Protein AF-A0A7J4II82-F1 (afdb_monomer_lite)

Structure (mmCIF, N/CA/C/O backbone):
data_AF-A0A7J4II82-F1
#
_entry.id   AF-A0A7J4II82-F1
#
loop_
_atom_site.group_PDB
_atom_site.id
_atom_site.type_symbol
_atom_site.label_atom_id
_atom_site.label_alt_id
_atom_site.label_comp_id
_atom_site.label_asym_id
_atom_site.label_entity_id
_atom_site.label_seq_id
_atom_site.pdbx_PDB_ins_code
_atom_site.Cartn_x
_atom_site.Cartn_y
_atom_site.Cartn_z
_atom_site.occupancy
_atom_site.B_iso_or_equiv
_atom_site.auth_seq_id
_atom_site.auth_comp_id
_atom_site.auth_asym_id
_atom_site.auth_atom_id
_atom_site.pdbx_PDB_model_num
ATOM 1 N N . MET A 1 1 ? 17.892 -39.318 -20.511 1.00 35.97 1 MET A N 1
ATOM 2 C CA . MET A 1 1 ? 17.913 -38.348 -21.627 1.00 35.97 1 MET A CA 1
ATOM 3 C C . MET A 1 1 ? 16.460 -37.969 -21.883 1.00 35.97 1 MET A C 1
ATOM 5 O O . MET A 1 1 ? 15.738 -38.797 -22.413 1.00 35.97 1 MET A O 1
ATOM 9 N N . ASN A 1 2 ? 15.934 -37.005 -21.116 1.00 34.78 2 ASN A N 1
ATOM 10 C CA . ASN A 1 2 ? 15.831 -35.557 -21.435 1.00 34.78 2 ASN A CA 1
ATOM 11 C C . ASN A 1 2 ? 14.871 -35.353 -22.623 1.00 34.78 2 ASN A C 1
ATOM 13 O O . ASN A 1 2 ? 15.106 -35.951 -23.662 1.00 34.78 2 ASN A O 1
ATOM 17 N N . ASN A 1 3 ? 13.771 -34.603 -22.566 1.00 37.16 3 ASN A N 1
ATOM 18 C CA . ASN A 1 3 ? 13.424 -33.373 -21.840 1.00 37.16 3 ASN A CA 1
ATOM 19 C C . ASN A 1 3 ? 11.944 -33.457 -21.406 1.00 37.16 3 ASN A C 1
ATOM 21 O O . ASN A 1 3 ? 11.108 -33.856 -22.209 1.00 37.16 3 ASN A O 1
ATOM 25 N N . THR A 1 4 ? 11.602 -33.316 -20.122 1.00 38.75 4 THR A N 1
ATOM 26 C CA . THR A 1 4 ? 11.273 -32.052 -19.415 1.00 38.75 4 THR A CA 1
ATOM 27 C C . THR A 1 4 ? 10.210 -31.182 -20.087 1.00 38.75 4 THR A C 1
ATOM 29 O O . THR A 1 4 ? 10.486 -30.483 -21.056 1.00 38.75 4 THR A O 1
ATOM 32 N N . SER A 1 5 ? 9.035 -31.219 -19.454 1.00 38.66 5 SER A N 1
ATOM 33 C CA . SER A 1 5 ? 8.306 -30.046 -18.968 1.00 38.66 5 SER A CA 1
ATOM 34 C C . SER A 1 5 ? 7.901 -29.006 -20.011 1.00 38.66 5 SER A C 1
ATOM 36 O O . SER A 1 5 ? 8.568 -27.993 -20.197 1.00 38.66 5 SER A O 1
ATOM 38 N N . ASN A 1 6 ? 6.722 -29.212 -20.604 1.00 35.16 6 ASN A N 1
ATOM 39 C CA . ASN A 1 6 ? 5.842 -28.082 -20.887 1.00 35.16 6 ASN A CA 1
ATOM 40 C C . ASN A 1 6 ? 5.396 -27.534 -19.528 1.00 35.16 6 ASN A C 1
ATOM 42 O O . ASN A 1 6 ? 4.391 -27.982 -18.980 1.00 35.16 6 ASN A O 1
ATOM 46 N N . ASP A 1 7 ? 6.200 -26.635 -18.962 1.00 35.47 7 ASP A N 1
ATOM 47 C CA . ASP A 1 7 ? 5.751 -25.777 -17.878 1.00 35.47 7 ASP A CA 1
ATOM 48 C C . ASP A 1 7 ? 4.549 -24.995 -18.405 1.00 35.47 7 ASP A C 1
ATOM 50 O O . ASP A 1 7 ? 4.660 -24.157 -19.305 1.00 35.47 7 ASP A O 1
ATOM 54 N N . GLU A 1 8 ? 3.383 -25.331 -17.863 1.00 37.50 8 GLU A N 1
ATOM 55 C CA . GLU A 1 8 ? 2.211 -24.478 -17.872 1.00 37.50 8 GLU A CA 1
ATOM 56 C C . GLU A 1 8 ? 2.648 -23.109 -17.351 1.00 37.50 8 GLU A C 1
ATOM 58 O O . GLU A 1 8 ? 2.783 -22.878 -16.149 1.00 37.50 8 GLU A O 1
ATOM 63 N N . GLN A 1 9 ? 2.876 -22.173 -18.271 1.00 40.66 9 GLN A N 1
ATOM 64 C CA . GLN A 1 9 ? 2.730 -20.765 -17.960 1.00 40.66 9 GLN A CA 1
ATOM 65 C C . GLN A 1 9 ? 1.264 -20.583 -17.575 1.00 40.66 9 GLN A C 1
ATOM 67 O O . GLN A 1 9 ? 0.408 -20.353 -18.428 1.00 40.66 9 GLN A O 1
ATOM 72 N N . ALA A 1 10 ? 0.969 -20.759 -16.287 1.00 39.62 10 ALA A N 1
ATOM 73 C CA . ALA A 1 10 ? -0.272 -20.323 -15.684 1.00 39.62 10 ALA A CA 1
ATOM 74 C C . ALA A 1 10 ? -0.348 -18.810 -15.909 1.00 39.62 10 ALA A C 1
ATOM 76 O O . ALA A 1 10 ? 0.229 -18.016 -15.165 1.00 39.62 10 ALA A O 1
ATOM 77 N N . GLY A 1 11 ? -0.982 -18.422 -17.016 1.00 41.94 11 GLY A N 1
ATOM 78 C CA . GLY A 1 11 ? -1.303 -17.042 -17.315 1.00 41.94 11 GLY A CA 1
ATOM 79 C C . GLY A 1 11 ? -2.157 -16.535 -16.169 1.00 41.94 11 GLY A C 1
ATOM 80 O O . GLY A 1 11 ? -3.286 -16.979 -15.988 1.00 41.94 11 GLY A O 1
ATOM 81 N N . VAL A 1 12 ? -1.593 -15.655 -15.348 1.00 53.19 12 VAL A N 1
ATOM 82 C CA . VAL A 1 12 ? -2.375 -14.947 -14.342 1.00 53.19 12 VAL A CA 1
ATOM 83 C C . VAL A 1 12 ? -3.377 -14.103 -15.113 1.00 53.19 12 VAL A C 1
ATOM 85 O O . VAL A 1 12 ? -2.982 -13.195 -15.848 1.00 53.19 12 VAL A O 1
ATOM 88 N N . GLU A 1 13 ? -4.658 -14.438 -14.973 1.00 59.16 13 GLU A N 1
ATOM 89 C CA . GLU A 1 13 ? -5.750 -13.659 -15.547 1.00 59.16 13 GLU A CA 1
ATOM 90 C C . GLU A 1 13 ? -5.559 -12.175 -15.182 1.00 59.16 13 GLU A C 1
ATOM 92 O O . GLU A 1 13 ? -5.250 -11.857 -14.023 1.00 59.16 13 GLU A O 1
ATOM 97 N N . PRO A 1 14 ? -5.677 -11.252 -16.152 1.00 67.62 14 PRO A N 1
ATOM 98 C CA . PRO A 1 14 ? -5.505 -9.835 -15.880 1.00 67.62 14 PRO A CA 1
ATOM 99 C C . PRO A 1 14 ? -6.479 -9.384 -14.783 1.00 67.62 14 PRO A C 1
ATOM 101 O O . PRO A 1 14 ? -7.662 -9.711 -14.832 1.00 67.62 14 PRO A O 1
ATOM 104 N N . GLU A 1 15 ? -5.989 -8.620 -13.797 1.00 78.88 15 GLU A N 1
ATOM 105 C CA . GLU A 1 15 ? -6.847 -8.066 -12.735 1.00 78.88 15 GLU A CA 1
ATOM 106 C C . GLU A 1 15 ? -8.017 -7.293 -13.357 1.00 78.88 15 GLU A C 1
ATOM 108 O O . GLU A 1 15 ? -7.811 -6.384 -14.168 1.00 78.88 15 GLU A O 1
ATOM 113 N N . ASP A 1 16 ? -9.239 -7.596 -12.919 1.00 89.06 16 ASP A N 1
ATOM 114 C CA . ASP A 1 16 ? -10.394 -6.760 -13.224 1.00 89.06 16 ASP A CA 1
ATOM 115 C C . ASP A 1 16 ? -10.308 -5.462 -12.407 1.00 89.06 16 ASP A C 1
ATOM 117 O O . ASP A 1 16 ? -10.689 -5.380 -11.234 1.00 89.06 16 ASP A O 1
ATOM 121 N N . PHE A 1 17 ? -9.781 -4.420 -13.049 1.00 92.38 17 PHE A N 1
ATOM 122 C CA . PHE A 1 17 ? -9.630 -3.100 -12.446 1.00 92.38 17 PHE A CA 1
ATOM 123 C C . PHE A 1 17 ? -10.955 -2.483 -11.999 1.00 92.38 17 PHE A C 1
ATOM 125 O O . PHE A 1 17 ? -10.965 -1.712 -11.038 1.00 92.38 17 PHE A O 1
ATOM 132 N N . GLN A 1 18 ? -12.060 -2.789 -12.685 1.00 92.38 18 GLN A N 1
ATOM 133 C CA . GLN A 1 18 ? -13.370 -2.255 -12.326 1.00 92.38 18 GLN A CA 1
ATOM 134 C C . GLN A 1 18 ? -13.878 -2.928 -11.061 1.00 92.38 18 GLN A C 1
ATOM 136 O O . GLN A 1 18 ? -14.296 -2.234 -10.133 1.00 92.38 18 GLN A O 1
ATOM 141 N N . GLU A 1 19 ? -13.766 -4.253 -10.970 1.00 94.31 19 GLU A N 1
ATOM 142 C CA . GLU A 1 19 ? -14.173 -4.974 -9.765 1.00 94.31 19 GLU A CA 1
ATOM 143 C C . GLU A 1 19 ? -13.278 -4.616 -8.568 1.00 94.31 19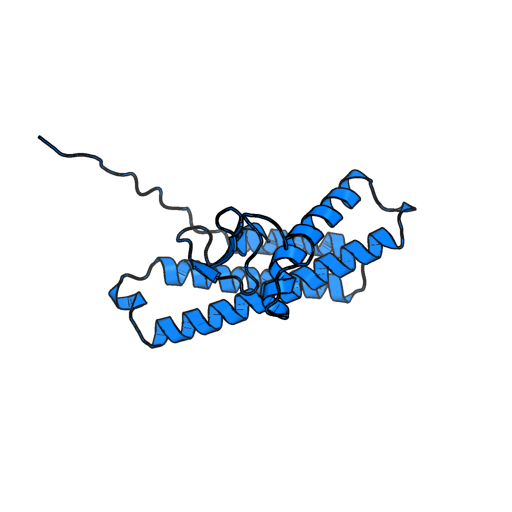 GLU A C 1
ATOM 145 O O . GLU A 1 19 ? -13.769 -4.390 -7.459 1.00 94.31 19 GLU A O 1
ATOM 150 N N . ARG A 1 20 ? -11.967 -4.444 -8.777 1.00 94.12 20 ARG A N 1
ATOM 151 C CA . ARG A 1 20 ? -11.069 -3.949 -7.724 1.00 94.12 20 ARG A CA 1
ATOM 152 C C . ARG A 1 20 ? -11.434 -2.539 -7.267 1.00 94.12 20 ARG A C 1
ATOM 154 O O . ARG A 1 20 ? -11.517 -2.293 -6.064 1.00 94.12 20 ARG A O 1
ATOM 161 N N . TYR A 1 21 ? -11.694 -1.616 -8.189 1.00 95.88 21 TYR A N 1
ATOM 162 C CA . TYR A 1 21 ? -12.087 -0.263 -7.806 1.00 95.88 21 TYR A CA 1
ATOM 163 C C . TYR A 1 21 ? -13.440 -0.245 -7.089 1.00 95.88 21 TYR A C 1
ATOM 165 O O . TYR A 1 21 ? -13.624 0.469 -6.105 1.00 95.88 21 TYR A O 1
ATOM 173 N N . LYS A 1 22 ? -14.378 -1.085 -7.523 1.00 96.12 22 LYS A N 1
ATOM 174 C CA . LYS A 1 22 ? -15.684 -1.253 -6.886 1.00 96.12 22 LYS A CA 1
ATOM 175 C C . LYS A 1 22 ? -15.571 -1.744 -5.441 1.00 96.12 22 LYS A C 1
ATOM 177 O O . LYS A 1 22 ? -16.293 -1.221 -4.594 1.00 96.12 22 LYS A O 1
ATOM 182 N N . ARG A 1 23 ? -14.618 -2.632 -5.120 1.00 95.38 23 ARG A N 1
ATOM 183 C CA . ARG A 1 23 ? -14.299 -2.993 -3.721 1.00 95.38 23 ARG A CA 1
ATOM 184 C C . ARG A 1 23 ? -13.903 -1.769 -2.889 1.00 95.38 23 ARG A C 1
ATOM 186 O O . ARG A 1 23 ? -14.427 -1.598 -1.791 1.00 95.38 23 ARG A O 1
ATOM 193 N N . TRP A 1 24 ? -13.074 -0.872 -3.429 1.00 96.50 24 TRP A N 1
ATOM 194 C CA . TRP A 1 24 ? -12.738 0.400 -2.772 1.00 96.50 24 TRP A CA 1
ATOM 195 C C . TRP A 1 24 ? -13.950 1.318 -2.589 1.00 96.50 24 TRP A C 1
ATOM 197 O O . TRP A 1 24 ? -14.094 1.947 -1.538 1.00 96.50 24 TRP A O 1
ATOM 207 N N . ILE A 1 25 ? -14.845 1.389 -3.579 1.00 95.81 25 ILE A N 1
ATOM 208 C CA . ILE A 1 25 ? -16.093 2.152 -3.457 1.00 95.81 25 ILE A CA 1
ATOM 209 C C . ILE A 1 25 ? -16.959 1.586 -2.328 1.00 95.81 25 ILE A C 1
ATOM 211 O O . ILE A 1 25 ? -17.400 2.351 -1.471 1.00 95.81 25 ILE A O 1
ATOM 215 N N . TRP A 1 26 ? -17.164 0.271 -2.276 1.00 94.81 26 TRP A N 1
ATOM 216 C CA . TRP A 1 26 ? -17.942 -0.373 -1.216 1.00 94.81 26 TRP A CA 1
ATOM 217 C C . TRP A 1 26 ? -17.318 -0.187 0.166 1.00 94.81 26 TRP A C 1
ATOM 219 O O . TRP A 1 26 ? -18.006 0.252 1.085 1.00 94.81 26 TRP A O 1
ATOM 229 N N . ALA A 1 27 ? -16.008 -0.402 0.304 1.00 92.00 27 ALA A N 1
ATOM 230 C CA . ALA A 1 27 ? -15.299 -0.135 1.553 1.00 92.00 27 ALA A CA 1
ATOM 231 C C . ALA A 1 27 ? -15.455 1.334 1.993 1.00 92.00 27 ALA A C 1
ATOM 233 O O . ALA A 1 27 ? -15.674 1.613 3.172 1.00 92.00 27 ALA A O 1
ATOM 234 N N . SER A 1 28 ? -15.432 2.282 1.047 1.00 93.75 28 SER A N 1
ATOM 235 C CA . SER A 1 28 ? -15.610 3.707 1.352 1.00 93.75 28 SER A CA 1
ATOM 236 C C . SER A 1 28 ? -16.991 4.050 1.914 1.00 93.75 28 SER A C 1
ATOM 238 O O . SER A 1 28 ? -17.103 4.992 2.694 1.00 93.75 28 SER A O 1
ATOM 240 N N . GLN A 1 29 ? -18.036 3.287 1.582 1.00 90.88 29 GLN A N 1
ATOM 241 C CA . GLN A 1 29 ? -19.379 3.502 2.132 1.00 90.88 29 GLN A CA 1
ATOM 242 C C . GLN A 1 29 ? -19.435 3.158 3.624 1.00 90.88 29 GLN A C 1
ATOM 244 O O . GLN A 1 29 ? -20.056 3.887 4.394 1.00 90.88 29 GLN A O 1
ATOM 249 N N . GLY A 1 30 ? -18.703 2.122 4.053 1.00 87.50 30 GLY A N 1
ATOM 250 C CA . GLY A 1 30 ? -18.531 1.792 5.473 1.00 87.50 30 GLY A CA 1
ATOM 251 C C . GLY A 1 30 ? -17.854 2.910 6.275 1.00 87.50 30 GLY A C 1
ATOM 252 O O . GLY A 1 30 ? -17.994 2.981 7.494 1.00 87.50 30 GLY A O 1
ATOM 253 N N . LEU A 1 31 ? -17.177 3.839 5.591 1.00 88.38 31 LEU A N 1
ATOM 254 C CA . LEU A 1 31 ? -16.520 4.985 6.208 1.00 88.38 31 LEU A CA 1
ATOM 255 C C . LEU A 1 31 ? -17.431 6.214 6.380 1.00 88.38 31 LEU A C 1
ATOM 257 O O . LEU A 1 31 ? -16.974 7.245 6.874 1.00 88.38 31 LEU A O 1
ATOM 261 N N . ALA A 1 32 ? -18.715 6.131 6.021 1.00 84.88 32 ALA A N 1
ATOM 262 C CA . ALA A 1 32 ? -19.646 7.261 6.105 1.00 84.88 32 ALA A CA 1
ATOM 263 C C . ALA A 1 32 ? -19.859 7.793 7.538 1.00 84.88 32 ALA A C 1
ATOM 265 O O . ALA A 1 32 ? -20.232 8.950 7.716 1.00 84.88 32 ALA A O 1
ATOM 266 N N . HIS A 1 33 ? -19.597 6.972 8.561 1.00 81.75 33 HIS A N 1
ATOM 267 C CA . HIS A 1 33 ? -19.705 7.349 9.978 1.00 81.75 33 HIS A CA 1
ATOM 268 C C . HIS A 1 33 ? -18.445 8.031 10.549 1.00 81.75 33 HIS A C 1
ATOM 270 O O . HIS A 1 33 ? -18.446 8.480 11.702 1.00 81.75 33 HIS A O 1
ATOM 276 N N . PHE A 1 34 ? -17.375 8.102 9.755 1.00 81.62 34 PHE A N 1
ATOM 277 C CA . PHE A 1 34 ? -16.111 8.769 10.073 1.00 81.62 34 PHE A CA 1
ATOM 278 C C . PHE A 1 34 ? -16.135 10.203 9.500 1.00 81.62 34 PHE A C 1
ATOM 280 O O . PHE A 1 34 ? -17.078 10.563 8.793 1.00 81.62 34 PHE A O 1
ATOM 287 N N . PRO A 1 35 ? -15.147 11.074 9.797 1.00 77.69 35 PRO A N 1
ATOM 288 C CA . PRO A 1 35 ? -15.125 12.429 9.243 1.00 77.69 35 PRO A CA 1
ATOM 289 C C . PRO A 1 35 ? -15.309 12.430 7.719 1.00 77.69 35 PRO A C 1
ATOM 291 O O . PRO A 1 35 ? -14.715 11.598 7.041 1.00 77.69 35 PRO A O 1
ATOM 294 N N . LEU A 1 36 ? -16.076 13.389 7.182 1.00 66.12 36 LEU A N 1
ATOM 295 C CA . LEU A 1 36 ? -16.541 13.425 5.780 1.00 66.12 36 LEU A CA 1
ATOM 296 C C . LEU A 1 36 ? -15.428 13.209 4.730 1.00 66.12 36 LEU A C 1
ATOM 298 O O . LEU A 1 36 ? -15.671 12.675 3.651 1.00 66.12 36 LEU A O 1
ATOM 302 N N . VAL A 1 37 ? -14.188 13.584 5.054 1.00 82.62 37 VAL A N 1
ATOM 303 C CA . VAL A 1 37 ? -13.018 13.399 4.183 1.00 82.62 37 VAL A CA 1
ATOM 304 C C . VAL A 1 37 ? -12.550 11.937 4.060 1.00 82.62 37 VAL A C 1
ATOM 306 O O . VAL A 1 37 ? -11.810 11.618 3.136 1.00 82.62 37 VAL A O 1
ATOM 309 N N . ALA A 1 38 ? -12.957 11.028 4.953 1.00 88.06 38 ALA A N 1
ATOM 310 C CA . ALA A 1 38 ? -12.530 9.625 4.950 1.00 88.06 38 ALA A CA 1
ATOM 311 C C . ALA A 1 38 ? -13.052 8.862 3.724 1.00 88.06 38 ALA A C 1
ATOM 313 O O . ALA A 1 38 ? -12.296 8.119 3.099 1.00 88.06 38 ALA A O 1
ATOM 314 N N . VAL A 1 39 ? -14.307 9.107 3.330 1.00 91.25 39 VAL A N 1
ATOM 315 C CA . VAL A 1 39 ? -14.923 8.489 2.144 1.00 91.25 39 VAL A CA 1
ATOM 316 C C . VAL A 1 39 ? -14.179 8.908 0.876 1.00 91.25 39 VAL A C 1
ATOM 318 O O . VAL A 1 39 ? -13.700 8.061 0.123 1.00 91.25 39 VAL A O 1
ATOM 321 N N . SER A 1 40 ? -14.016 10.216 0.655 1.00 91.12 40 SER A N 1
ATOM 322 C CA . SER A 1 40 ? -13.322 10.729 -0.534 1.00 91.12 40 SER A CA 1
ATOM 323 C C . SER A 1 40 ? -11.845 10.326 -0.558 1.00 91.12 40 SER A C 1
ATOM 325 O O . SER A 1 40 ? -11.305 10.024 -1.625 1.00 91.12 40 SER A O 1
ATOM 327 N N . ARG A 1 41 ? -11.201 10.247 0.615 1.00 93.50 41 ARG A N 1
ATOM 328 C CA . ARG A 1 41 ? -9.834 9.738 0.762 1.00 93.50 41 ARG A CA 1
ATOM 329 C C . ARG A 1 41 ? -9.733 8.271 0.353 1.00 93.50 41 ARG A C 1
ATOM 331 O O . ARG A 1 41 ? -8.866 7.960 -0.456 1.00 93.50 41 ARG A O 1
ATOM 338 N N . ALA A 1 42 ? -10.616 7.402 0.843 1.00 95.81 42 ALA A N 1
ATOM 339 C CA . ALA A 1 42 ? -10.636 5.982 0.486 1.00 95.81 42 ALA A CA 1
ATOM 340 C C . ALA A 1 42 ? -10.828 5.775 -1.022 1.00 95.81 42 ALA A C 1
ATOM 342 O O . ALA A 1 42 ? -10.087 5.023 -1.648 1.00 95.81 42 ALA A O 1
ATOM 343 N N . GLN A 1 43 ? -11.749 6.517 -1.639 1.00 95.25 43 GLN A N 1
ATOM 344 C CA . GLN A 1 43 ? -11.954 6.458 -3.089 1.00 95.25 43 GLN A CA 1
ATOM 345 C C . GLN A 1 43 ? -10.736 6.957 -3.876 1.00 95.25 43 GLN A C 1
ATOM 347 O O . GLN A 1 43 ? -10.449 6.441 -4.955 1.00 95.25 43 GLN A O 1
ATOM 352 N N . SER A 1 44 ? -10.019 7.959 -3.357 1.00 95.88 44 SER A N 1
ATOM 353 C CA . SER A 1 44 ? -8.776 8.445 -3.964 1.00 95.88 44 SER A CA 1
ATOM 354 C C . SER A 1 44 ? -7.643 7.428 -3.857 1.00 95.88 44 SER A C 1
ATOM 356 O O . SER A 1 44 ? -6.946 7.214 -4.844 1.00 95.88 44 SER A O 1
ATOM 358 N N . ILE A 1 45 ? -7.489 6.786 -2.694 1.00 97.00 45 ILE A N 1
ATOM 359 C CA . ILE A 1 45 ? -6.539 5.684 -2.482 1.00 97.00 45 ILE A CA 1
ATOM 360 C C . ILE A 1 45 ? -6.855 4.542 -3.450 1.00 97.00 45 ILE A C 1
ATOM 362 O O . ILE A 1 45 ? -5.950 4.038 -4.105 1.00 97.00 45 ILE A O 1
ATOM 366 N N . GLY A 1 46 ? -8.137 4.198 -3.606 1.00 97.31 46 GLY A N 1
ATOM 367 C CA . GLY A 1 46 ? -8.577 3.174 -4.547 1.00 97.31 46 GLY A CA 1
ATOM 368 C C . GLY A 1 46 ? -8.240 3.499 -6.000 1.00 97.31 46 GLY A C 1
ATOM 369 O O . GLY A 1 46 ? -7.780 2.625 -6.720 1.00 97.31 46 GLY A O 1
ATOM 370 N N . ARG A 1 47 ? -8.392 4.754 -6.447 1.00 97.31 47 ARG A N 1
ATOM 371 C CA . ARG A 1 47 ? -7.964 5.144 -7.807 1.00 97.31 47 ARG A CA 1
ATOM 372 C C . ARG A 1 47 ? -6.458 4.988 -7.988 1.00 97.31 47 ARG A C 1
ATOM 374 O O . ARG A 1 47 ? -6.024 4.419 -8.981 1.00 97.31 47 ARG A O 1
ATOM 381 N N . GLN A 1 48 ? -5.679 5.465 -7.020 1.00 97.62 48 GLN A N 1
ATOM 382 C CA . GLN A 1 48 ? -4.223 5.346 -7.057 1.00 97.62 48 GLN A CA 1
ATOM 383 C C . GLN A 1 48 ? -3.775 3.875 -7.036 1.00 97.62 48 GLN A C 1
ATOM 385 O O . GLN A 1 48 ? -2.842 3.519 -7.747 1.00 97.62 48 GLN A O 1
ATOM 390 N N . ASP A 1 49 ? -4.465 3.019 -6.278 1.00 97.31 49 ASP A N 1
ATOM 391 C CA . ASP A 1 49 ? -4.217 1.576 -6.236 1.00 97.31 49 ASP A CA 1
ATOM 392 C C . ASP A 1 49 ? -4.341 0.943 -7.631 1.00 97.31 49 ASP A C 1
ATOM 394 O O . ASP A 1 49 ? -3.451 0.203 -8.053 1.00 97.31 49 ASP A O 1
ATOM 398 N N . ILE A 1 50 ? -5.396 1.297 -8.377 1.00 96.50 50 ILE A N 1
ATOM 399 C CA . ILE A 1 50 ? -5.595 0.824 -9.753 1.00 96.50 50 ILE A CA 1
ATOM 400 C C . ILE A 1 50 ? -4.478 1.295 -10.684 1.00 96.50 50 ILE A C 1
ATOM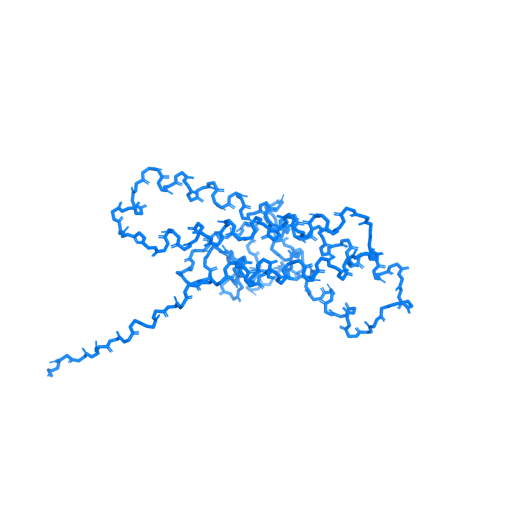 402 O O . ILE A 1 50 ? -3.943 0.474 -11.428 1.00 96.50 50 ILE A O 1
ATOM 406 N N . GLU A 1 51 ? -4.115 2.580 -10.658 1.00 96.00 51 GLU A N 1
ATOM 407 C CA . GLU A 1 51 ? -3.063 3.095 -11.548 1.00 96.00 51 GLU A CA 1
ATOM 408 C C . GLU A 1 51 ? -1.717 2.416 -11.287 1.00 96.00 51 GLU A C 1
ATOM 410 O O . GLU A 1 51 ? -1.028 2.011 -12.221 1.00 96.00 51 GLU A O 1
ATOM 415 N N . LEU A 1 52 ? -1.377 2.196 -10.019 1.00 95.94 52 LEU A N 1
ATOM 416 C CA . LEU A 1 52 ? -0.149 1.500 -9.661 1.00 95.94 52 LEU A CA 1
ATOM 417 C C . LEU A 1 52 ? -0.168 0.025 -10.106 1.00 95.94 52 LEU A C 1
ATOM 419 O O . LEU A 1 52 ? 0.857 -0.474 -10.555 1.00 95.94 52 LEU A O 1
ATOM 423 N N . ILE A 1 53 ? -1.312 -0.677 -10.031 1.00 94.25 53 ILE A N 1
ATOM 424 C CA . ILE A 1 53 ? -1.413 -2.071 -10.523 1.00 94.25 53 ILE A CA 1
ATOM 425 C C . ILE A 1 53 ? -1.332 -2.123 -12.049 1.00 94.25 53 ILE A C 1
ATOM 427 O O . ILE A 1 53 ? -0.734 -3.048 -12.598 1.00 94.25 53 ILE A O 1
ATOM 431 N N . ARG A 1 54 ? -1.914 -1.149 -12.756 1.00 93.38 54 ARG A N 1
ATOM 432 C CA . ARG A 1 54 ? -1.750 -1.048 -14.214 1.00 93.38 54 ARG A CA 1
ATOM 433 C C . ARG A 1 54 ? -0.285 -0.913 -14.587 1.00 93.38 54 ARG A C 1
ATOM 435 O O . ARG A 1 54 ? 0.154 -1.569 -15.527 1.00 93.38 54 ARG A O 1
ATOM 442 N N . GLU A 1 55 ? 0.454 -0.108 -13.836 1.00 94.25 55 GLU A N 1
ATOM 443 C CA . GLU A 1 55 ? 1.878 0.083 -14.067 1.00 94.25 55 GLU A CA 1
ATOM 444 C C . GLU A 1 55 ? 2.690 -1.179 -13.743 1.00 94.25 55 GLU A C 1
ATOM 446 O O . GLU A 1 55 ? 3.507 -1.599 -14.564 1.00 94.25 55 GLU A O 1
ATOM 451 N N . ASP A 1 56 ? 2.377 -1.866 -12.636 1.00 93.31 56 ASP A N 1
ATOM 452 C CA . ASP A 1 56 ? 2.949 -3.180 -12.309 1.00 93.31 56 ASP A CA 1
ATOM 453 C C . ASP A 1 56 ? 2.731 -4.182 -13.460 1.00 93.31 56 ASP A C 1
ATOM 455 O O . ASP A 1 56 ? 3.669 -4.841 -13.919 1.00 93.31 56 ASP A O 1
ATOM 459 N N . GLN A 1 57 ? 1.503 -4.259 -13.988 1.00 91.81 57 GLN A N 1
ATOM 460 C CA . GLN A 1 57 ? 1.169 -5.139 -15.109 1.00 91.81 57 GLN A CA 1
ATOM 461 C C . GLN A 1 57 ? 1.867 -4.727 -16.406 1.00 91.81 57 GLN A C 1
ATOM 463 O O . GLN A 1 57 ? 2.370 -5.596 -17.118 1.00 91.81 57 GLN A O 1
ATOM 468 N N . ARG A 1 58 ? 1.924 -3.429 -16.728 1.00 93.06 58 ARG A N 1
ATOM 469 C CA . ARG A 1 58 ? 2.635 -2.921 -17.911 1.00 93.06 58 ARG A CA 1
ATOM 470 C C . ARG A 1 58 ? 4.096 -3.348 -17.857 1.00 93.06 58 ARG A C 1
ATOM 472 O O . ARG A 1 58 ? 4.596 -3.928 -18.818 1.00 93.06 58 ARG A O 1
ATOM 479 N N . ARG A 1 59 ? 4.752 -3.105 -16.723 1.00 92.44 59 ARG A N 1
ATOM 480 C CA . ARG A 1 59 ? 6.157 -3.443 -16.516 1.00 92.44 59 ARG A CA 1
ATOM 481 C C . ARG A 1 59 ? 6.400 -4.951 -16.574 1.00 92.44 59 ARG A C 1
ATOM 483 O O . ARG A 1 59 ? 7.384 -5.376 -17.168 1.00 92.44 59 ARG A O 1
ATOM 490 N N . SER A 1 60 ? 5.505 -5.766 -16.007 1.00 90.75 60 SER A N 1
ATOM 491 C CA . SER A 1 60 ? 5.632 -7.236 -16.016 1.00 90.75 60 SER A CA 1
ATOM 492 C C . SER A 1 60 ? 5.662 -7.854 -17.421 1.00 90.75 60 SER A C 1
ATOM 494 O O . SER A 1 60 ? 6.147 -8.968 -17.588 1.00 90.75 60 SER A O 1
ATOM 496 N N . ARG A 1 61 ? 5.161 -7.127 -18.429 1.00 91.12 61 ARG A N 1
ATOM 497 C CA . ARG A 1 61 ? 5.105 -7.558 -19.834 1.00 91.12 61 ARG A CA 1
ATOM 498 C C . ARG A 1 61 ? 6.333 -7.148 -20.648 1.00 91.12 61 ARG A C 1
ATOM 500 O O . ARG A 1 61 ? 6.402 -7.485 -21.826 1.00 91.12 61 ARG A O 1
ATOM 507 N N . LEU A 1 62 ? 7.262 -6.393 -20.062 1.00 92.38 62 LEU A N 1
ATOM 508 C CA . LEU A 1 62 ? 8.493 -5.999 -20.738 1.00 92.38 62 LEU A CA 1
ATOM 509 C C . LEU A 1 62 ? 9.491 -7.155 -20.766 1.00 92.38 62 LEU A C 1
ATOM 511 O O . LEU A 1 62 ? 9.637 -7.902 -19.799 1.00 92.38 62 LEU A O 1
ATOM 515 N N . ASP A 1 63 ? 10.221 -7.255 -21.870 1.00 94.00 63 ASP A N 1
ATOM 516 C CA . ASP A 1 63 ? 11.397 -8.107 -21.967 1.00 94.00 63 ASP A CA 1
ATOM 517 C C . ASP A 1 63 ? 12.625 -7.437 -21.322 1.00 94.00 63 ASP A C 1
ATOM 519 O O . ASP A 1 63 ? 12.587 -6.291 -20.865 1.00 94.00 63 ASP A O 1
ATOM 523 N N . LEU A 1 64 ? 13.752 -8.153 -21.283 1.00 92.00 64 LEU A N 1
ATOM 524 C CA . LEU A 1 64 ? 14.992 -7.641 -20.688 1.00 92.00 64 LEU A CA 1
ATOM 525 C C . LEU A 1 64 ? 15.487 -6.350 -21.360 1.00 92.00 64 LEU A C 1
ATOM 527 O O . LEU A 1 64 ? 16.052 -5.493 -20.682 1.00 92.00 64 LEU A O 1
ATOM 531 N N . ALA A 1 65 ? 15.266 -6.199 -22.669 1.00 94.31 65 ALA A N 1
ATOM 532 C CA . ALA A 1 65 ? 15.647 -4.997 -23.399 1.00 94.31 65 ALA A CA 1
ATOM 533 C C . ALA A 1 65 ? 14.797 -3.793 -22.968 1.00 94.31 65 ALA A C 1
ATOM 535 O O . ALA A 1 65 ? 15.350 -2.733 -22.676 1.00 94.31 65 ALA A O 1
ATOM 536 N N . GLY A 1 66 ? 13.477 -3.967 -22.850 1.00 92.31 66 GLY A N 1
ATOM 537 C CA . GLY A 1 66 ? 12.560 -2.942 -22.355 1.00 92.31 66 GLY A CA 1
ATOM 538 C C . GLY A 1 66 ? 12.851 -2.534 -20.909 1.00 92.31 66 GLY A C 1
ATOM 539 O O . GLY A 1 66 ? 12.862 -1.342 -20.594 1.00 92.31 66 GLY A O 1
ATOM 540 N N . LEU A 1 67 ? 13.173 -3.508 -20.051 1.00 92.00 67 LEU A N 1
ATOM 541 C CA . LEU A 1 67 ? 13.552 -3.274 -18.653 1.00 92.00 67 LEU A CA 1
ATOM 542 C C . LEU A 1 67 ? 14.877 -2.513 -18.496 1.00 92.00 67 LEU A C 1
ATOM 544 O O . LEU A 1 67 ? 15.067 -1.826 -17.496 1.00 92.00 67 LEU A O 1
ATOM 548 N N . GLY A 1 68 ? 15.790 -2.637 -19.463 1.00 92.88 68 GLY A N 1
ATOM 549 C CA . GLY A 1 68 ? 17.114 -2.011 -19.430 1.00 92.88 68 GLY A CA 1
ATOM 550 C C . GLY A 1 68 ? 17.150 -0.548 -19.883 1.00 92.88 68 GLY A C 1
ATOM 551 O O . GLY A 1 68 ? 18.228 0.045 -19.930 1.00 92.88 68 GLY A O 1
ATOM 552 N N . THR A 1 69 ? 16.010 0.043 -20.252 1.00 96.81 69 THR A N 1
ATOM 553 C CA . THR A 1 69 ? 15.971 1.418 -20.766 1.00 96.81 69 THR A CA 1
ATOM 554 C C . THR A 1 69 ? 16.064 2.465 -19.650 1.00 96.81 69 THR A C 1
ATOM 556 O O . THR A 1 69 ? 15.592 2.265 -18.531 1.00 96.81 69 THR A O 1
ATOM 559 N N . ILE A 1 70 ? 16.642 3.631 -19.966 1.00 97.12 70 ILE A N 1
ATOM 560 C CA . ILE A 1 70 ? 16.693 4.779 -19.038 1.00 97.12 70 ILE A CA 1
ATOM 561 C C . ILE A 1 70 ? 15.276 5.240 -18.673 1.00 97.12 70 ILE A C 1
ATOM 563 O O . ILE A 1 70 ? 15.009 5.567 -17.519 1.00 97.12 70 ILE A O 1
ATOM 567 N N . GLU A 1 71 ? 14.364 5.236 -19.647 1.00 96.56 71 GLU A N 1
ATOM 568 C CA . GLU A 1 71 ? 12.962 5.595 -19.437 1.00 96.56 71 GLU A CA 1
ATOM 569 C C . GLU A 1 71 ? 12.282 4.656 -18.432 1.00 96.56 71 GLU A C 1
ATOM 571 O O . GLU A 1 71 ? 11.610 5.124 -17.516 1.00 96.56 71 GLU A O 1
ATOM 576 N N . GLU A 1 72 ? 12.488 3.343 -18.555 1.00 96.00 72 GLU A N 1
ATOM 577 C CA . GLU A 1 72 ? 11.904 2.371 -17.628 1.00 96.00 72 GLU A CA 1
ATOM 578 C C . GLU A 1 72 ? 12.504 2.482 -16.220 1.00 96.00 72 GLU A C 1
ATOM 580 O O . GLU A 1 72 ? 11.790 2.342 -15.228 1.00 96.00 72 GLU A O 1
ATOM 585 N N . SER A 1 73 ? 13.792 2.814 -16.113 1.00 95.19 73 SER A N 1
ATOM 586 C CA . SER A 1 73 ? 14.438 3.100 -14.826 1.00 95.19 73 SER A CA 1
ATOM 587 C C . SER A 1 73 ? 13.825 4.324 -14.124 1.00 95.19 73 SER A C 1
ATOM 589 O O . SER A 1 73 ? 13.550 4.290 -12.919 1.00 95.19 73 SER A O 1
ATOM 591 N N . ALA A 1 74 ? 13.542 5.392 -14.880 1.00 97.12 74 ALA A N 1
ATOM 592 C CA . ALA A 1 74 ? 12.858 6.574 -14.357 1.00 97.12 74 ALA A CA 1
ATOM 593 C C . ALA A 1 74 ? 11.424 6.242 -13.909 1.00 97.12 74 ALA A C 1
ATOM 595 O O . ALA A 1 74 ? 11.056 6.549 -12.776 1.00 97.12 74 ALA A O 1
ATOM 596 N N . LYS A 1 75 ? 10.656 5.519 -14.739 1.00 96.62 75 LYS A N 1
ATOM 597 C CA . LYS A 1 75 ? 9.296 5.070 -14.391 1.00 96.62 75 LYS A CA 1
ATOM 598 C C . LYS A 1 75 ? 9.269 4.217 -13.131 1.00 96.62 75 LYS A C 1
ATOM 600 O O . LYS A 1 75 ? 8.414 4.431 -12.280 1.00 96.62 75 LYS A O 1
ATOM 605 N N . LEU A 1 76 ? 10.216 3.291 -12.974 1.00 95.62 76 LEU A N 1
ATOM 606 C CA . LEU A 1 76 ? 10.314 2.472 -11.768 1.00 95.62 76 LEU A CA 1
ATOM 607 C C . LEU A 1 76 ? 10.578 3.329 -10.523 1.00 95.62 76 LEU A C 1
ATOM 609 O O . LEU A 1 76 ? 9.969 3.098 -9.481 1.00 95.62 76 LEU A O 1
ATOM 613 N N . THR A 1 77 ? 11.450 4.331 -10.629 1.00 96.25 77 THR A N 1
ATOM 614 C CA . THR A 1 77 ? 11.727 5.261 -9.524 1.00 96.25 77 THR A CA 1
ATOM 615 C C . THR A 1 77 ? 10.462 6.024 -9.117 1.00 96.25 77 THR A C 1
ATOM 617 O O . THR A 1 77 ? 10.109 6.054 -7.935 1.00 96.25 77 THR A O 1
ATOM 620 N N . ASP A 1 78 ? 9.727 6.562 -10.092 1.00 96.75 78 ASP A N 1
ATOM 621 C CA . ASP A 1 78 ? 8.460 7.266 -9.861 1.00 96.75 78 ASP A CA 1
ATOM 622 C C . ASP A 1 78 ? 7.379 6.335 -9.289 1.00 96.75 78 ASP A C 1
ATOM 624 O O . ASP A 1 78 ? 6.594 6.727 -8.417 1.00 96.75 78 ASP A O 1
ATOM 628 N N . GLN A 1 79 ? 7.348 5.081 -9.744 1.00 95.69 79 GLN A N 1
ATOM 629 C CA . GLN A 1 79 ? 6.419 4.060 -9.273 1.00 95.69 79 GLN A CA 1
ATOM 630 C C . GLN A 1 79 ? 6.694 3.669 -7.816 1.00 95.69 79 GLN A C 1
ATOM 632 O O . GLN A 1 79 ? 5.745 3.508 -7.041 1.00 95.69 79 GLN A O 1
ATOM 637 N N . ILE A 1 80 ? 7.968 3.554 -7.424 1.00 96.62 80 ILE A N 1
ATOM 638 C CA . ILE A 1 80 ? 8.368 3.305 -6.034 1.00 96.62 80 ILE A CA 1
ATOM 639 C C . ILE A 1 80 ? 7.884 4.452 -5.149 1.00 96.62 80 ILE A C 1
ATOM 641 O O . ILE A 1 80 ? 7.113 4.209 -4.221 1.00 96.62 80 ILE A O 1
ATOM 645 N N . ALA A 1 81 ? 8.223 5.697 -5.492 1.00 96.44 81 ALA A N 1
ATOM 646 C CA . ALA A 1 81 ? 7.799 6.869 -4.724 1.00 96.44 81 ALA A CA 1
ATOM 647 C C . ALA A 1 81 ? 6.264 6.974 -4.619 1.00 96.44 81 ALA A C 1
ATOM 649 O O . ALA A 1 81 ? 5.706 7.228 -3.548 1.00 96.44 81 ALA A O 1
ATOM 650 N N . SER A 1 82 ? 5.555 6.714 -5.720 1.00 97.38 82 SER A N 1
ATOM 651 C CA . SER A 1 82 ? 4.089 6.727 -5.749 1.00 97.38 82 SER A CA 1
ATOM 652 C C . SER A 1 82 ? 3.475 5.625 -4.881 1.00 97.38 82 SER A C 1
ATOM 654 O O . SER A 1 82 ? 2.437 5.844 -4.251 1.00 97.38 82 SER A O 1
ATOM 656 N N . SER A 1 83 ? 4.109 4.454 -4.813 1.00 97.12 83 SER A N 1
ATOM 657 C CA . SER A 1 83 ? 3.664 3.331 -3.981 1.00 97.12 83 SER A CA 1
ATOM 658 C C . SER A 1 83 ? 3.947 3.557 -2.501 1.00 97.12 83 SER A C 1
ATOM 660 O O . SER A 1 83 ? 3.110 3.232 -1.661 1.00 97.12 83 SER A O 1
ATOM 662 N N . GLU A 1 84 ? 5.077 4.174 -2.163 1.00 96.50 84 GLU A N 1
ATOM 663 C CA . GLU A 1 84 ? 5.362 4.604 -0.794 1.00 96.50 84 GLU A CA 1
ATOM 664 C C . GLU A 1 84 ? 4.312 5.611 -0.326 1.00 96.50 84 GLU A C 1
ATOM 666 O O . GLU A 1 84 ? 3.690 5.426 0.721 1.00 96.50 84 GLU A O 1
ATOM 671 N N . GLN A 1 85 ? 4.020 6.623 -1.147 1.00 96.81 85 GLN A N 1
ATOM 672 C CA . GLN A 1 85 ? 2.995 7.616 -0.838 1.00 96.81 85 GLN A CA 1
ATOM 673 C C . GLN A 1 85 ? 1.600 6.994 -0.687 1.00 96.81 85 GLN A C 1
ATOM 675 O O . GLN A 1 85 ? 0.805 7.441 0.150 1.00 96.81 85 GLN A O 1
ATOM 680 N N . TRP A 1 86 ? 1.304 5.949 -1.464 1.00 97.75 86 TRP A N 1
ATOM 681 C CA . TRP A 1 86 ? 0.088 5.160 -1.301 1.00 97.75 86 TRP A CA 1
ATOM 682 C C . TRP A 1 86 ? 0.034 4.512 0.091 1.00 97.75 86 TRP A C 1
ATOM 684 O O . TRP A 1 86 ? -0.954 4.705 0.799 1.00 97.75 86 TRP A O 1
ATOM 694 N N . VAL A 1 87 ? 1.109 3.843 0.537 1.00 97.44 87 VAL A N 1
ATOM 695 C CA . VAL A 1 87 ? 1.185 3.217 1.875 1.00 97.44 87 VAL A CA 1
ATOM 696 C C . VAL A 1 87 ? 1.025 4.256 2.980 1.00 97.44 87 VAL A C 1
ATOM 698 O O . VAL A 1 87 ? 0.261 4.036 3.923 1.00 97.44 87 VAL A O 1
ATOM 701 N N . LEU A 1 88 ? 1.700 5.405 2.863 1.00 96.31 88 LEU A N 1
ATOM 702 C CA . LEU A 1 88 ? 1.576 6.497 3.830 1.00 96.31 88 LEU A CA 1
ATOM 703 C C . LEU A 1 88 ? 0.123 6.974 3.928 1.00 96.31 88 LEU A C 1
ATOM 705 O O . LEU A 1 88 ? -0.418 7.105 5.025 1.00 96.31 88 LEU A O 1
ATOM 709 N N . THR A 1 89 ? -0.530 7.186 2.786 1.00 95.88 89 THR A N 1
ATOM 710 C CA . THR A 1 89 ? -1.905 7.694 2.731 1.00 95.88 89 THR A CA 1
ATOM 711 C C . THR A 1 89 ? -2.922 6.666 3.235 1.00 95.88 89 THR A C 1
ATOM 713 O O . THR A 1 89 ? -3.836 7.027 3.983 1.00 95.88 89 THR A O 1
ATOM 716 N N . ALA A 1 90 ? -2.758 5.393 2.872 1.00 96.69 90 ALA A N 1
ATOM 717 C CA . ALA A 1 90 ? -3.607 4.293 3.320 1.00 96.69 90 ALA A CA 1
ATOM 718 C C . ALA A 1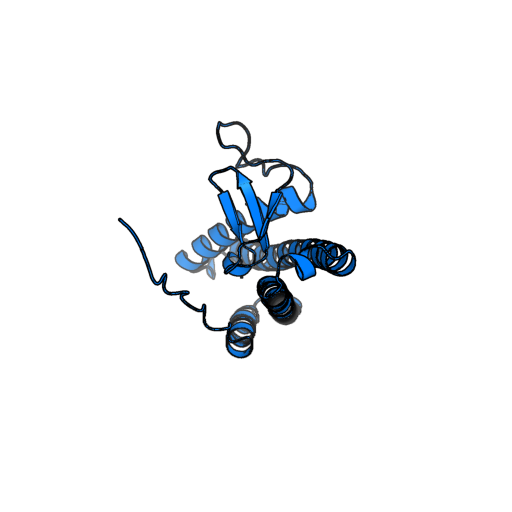 90 ? -3.481 4.052 4.832 1.00 96.69 90 ALA A C 1
ATOM 720 O O . ALA A 1 90 ? -4.497 3.939 5.521 1.00 96.69 90 ALA A O 1
ATOM 721 N N . TYR A 1 91 ? -2.263 4.091 5.382 1.00 96.19 91 TYR A N 1
ATOM 722 C CA . TYR A 1 91 ? -2.056 4.005 6.829 1.00 96.19 91 TYR A CA 1
ATOM 723 C C . TYR A 1 91 ? -2.791 5.112 7.588 1.00 96.19 91 TYR A C 1
ATOM 725 O O . TYR A 1 91 ? -3.391 4.844 8.626 1.00 96.19 91 TYR A O 1
ATOM 733 N N . GLU A 1 92 ? -2.769 6.355 7.098 1.00 94.62 92 GLU A N 1
ATOM 734 C CA . GLU A 1 92 ? -3.469 7.449 7.779 1.00 94.62 92 GLU A CA 1
ATOM 735 C C . GLU A 1 92 ? -4.988 7.223 7.813 1.00 94.62 92 GLU A C 1
ATOM 737 O O . GLU A 1 92 ? -5.623 7.532 8.823 1.00 94.62 92 GLU A O 1
ATOM 742 N N . LEU A 1 93 ? -5.569 6.621 6.770 1.00 94.31 93 LEU A N 1
ATOM 743 C CA . LEU A 1 93 ? -6.978 6.226 6.778 1.00 94.31 93 LEU A CA 1
ATOM 744 C C . LEU A 1 93 ? -7.254 5.153 7.842 1.00 94.31 93 LEU A C 1
ATOM 746 O O . LEU A 1 93 ? -8.149 5.326 8.671 1.00 94.31 93 LEU A O 1
ATOM 750 N N . VAL A 1 94 ? -6.444 4.091 7.877 1.00 94.31 94 VAL A N 1
ATOM 751 C CA . VAL A 1 94 ? -6.536 3.027 8.893 1.00 94.31 94 VAL A CA 1
ATOM 752 C C . VAL A 1 94 ? -6.368 3.595 10.305 1.00 94.31 94 VAL A C 1
ATOM 754 O O . VAL A 1 94 ? -7.103 3.231 11.221 1.00 94.31 94 VAL A O 1
ATOM 757 N N . ARG A 1 95 ? -5.442 4.541 10.497 1.00 93.06 95 ARG A N 1
ATOM 758 C CA . ARG A 1 95 ? -5.219 5.212 11.783 1.00 93.06 95 ARG A CA 1
ATOM 759 C C . ARG A 1 95 ? -6.439 6.016 12.221 1.00 93.06 95 ARG A C 1
ATOM 761 O O . ARG A 1 95 ? -6.775 5.981 13.401 1.00 93.06 95 ARG A O 1
ATOM 768 N N . VAL A 1 96 ? -7.103 6.726 11.307 1.00 91.38 96 VAL A N 1
ATOM 769 C CA . VAL A 1 96 ? -8.352 7.446 11.612 1.00 91.38 96 VAL A CA 1
ATOM 770 C C . VAL A 1 96 ? -9.436 6.473 12.073 1.00 91.38 96 VAL A C 1
ATOM 772 O O . VAL A 1 96 ? -10.105 6.752 13.068 1.00 91.38 96 VAL A O 1
ATOM 775 N N . VAL A 1 97 ?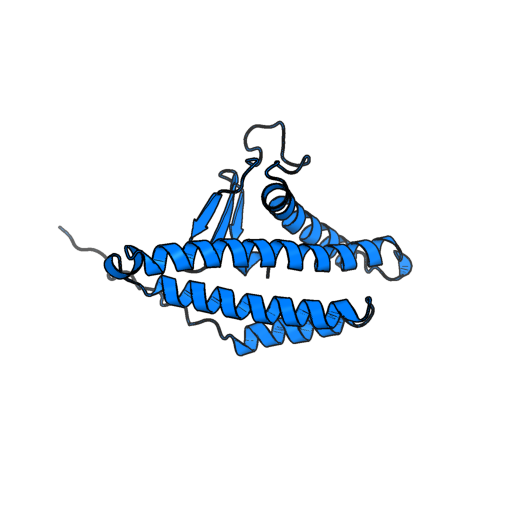 -9.569 5.325 11.404 1.00 90.56 97 VAL A N 1
ATOM 776 C CA . VAL A 1 97 ? -10.525 4.278 11.789 1.00 90.56 97 VAL A CA 1
ATOM 777 C C . VAL A 1 97 ? -10.203 3.723 13.179 1.00 90.56 97 VAL A C 1
ATOM 779 O O . VAL A 1 97 ? -11.068 3.691 14.052 1.00 90.56 97 VAL A O 1
ATOM 782 N N . PHE A 1 98 ? -8.940 3.372 13.423 1.00 92.00 98 PHE A N 1
ATOM 783 C CA . PHE A 1 98 ? -8.466 2.888 14.719 1.00 92.00 98 PHE A CA 1
ATOM 784 C C . PHE A 1 98 ? -8.721 3.890 15.856 1.00 92.00 98 PHE A C 1
ATOM 786 O O . PHE A 1 98 ? -9.264 3.524 16.898 1.00 92.00 98 PHE A O 1
ATOM 793 N N . GLU A 1 99 ? -8.370 5.165 15.667 1.00 90.38 99 GLU A N 1
ATOM 794 C CA . GLU A 1 99 ? -8.574 6.202 16.686 1.00 90.38 99 GLU A CA 1
ATOM 795 C C . GLU A 1 99 ? -10.057 6.472 16.965 1.00 90.38 99 GLU A C 1
ATOM 797 O O . GLU A 1 99 ? -10.418 6.830 18.087 1.00 90.38 99 GLU A O 1
ATOM 802 N N . TYR A 1 100 ? -10.925 6.295 15.969 1.00 86.88 100 TYR A N 1
ATOM 803 C CA . TYR A 1 100 ? -12.368 6.420 16.145 1.00 86.88 100 TYR A CA 1
ATOM 804 C C . TYR A 1 100 ? -12.925 5.305 17.037 1.00 86.88 100 TYR A C 1
ATOM 806 O O . TYR A 1 100 ? -13.582 5.612 18.032 1.00 86.88 100 TYR A O 1
ATOM 814 N N . TYR A 1 101 ? -12.596 4.039 16.753 1.00 86.31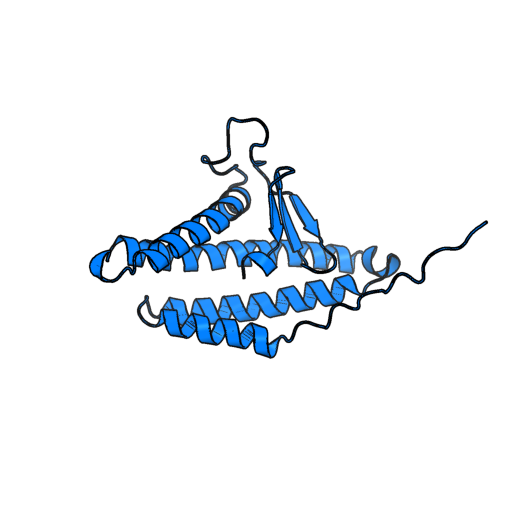 101 TYR A N 1
ATOM 815 C CA . TYR A 1 101 ? -13.016 2.905 17.589 1.00 86.31 101 TYR A CA 1
ATOM 816 C C . TYR A 1 101 ? -12.439 2.980 19.001 1.00 86.31 101 TYR A C 1
ATOM 818 O O . TYR A 1 101 ? -13.149 2.762 19.977 1.00 86.31 101 TYR A O 1
ATOM 826 N N . LYS A 1 102 ? -11.173 3.383 19.137 1.00 87.12 102 LYS A N 1
ATOM 827 C CA . LYS A 1 102 ? -10.538 3.563 20.448 1.00 87.12 102 LYS A CA 1
ATOM 828 C C . LYS A 1 102 ? -11.262 4.594 21.323 1.00 87.12 102 LYS A C 1
ATOM 830 O O . LYS A 1 102 ? -11.283 4.452 22.542 1.00 87.12 102 LYS A O 1
ATOM 835 N N . LYS A 1 103 ? -11.828 5.644 20.720 1.00 88.19 103 LYS A N 1
ATOM 836 C CA . LYS A 1 103 ? -12.589 6.688 21.429 1.00 88.19 103 LYS A CA 1
ATOM 837 C C . LYS A 1 103 ? -14.043 6.306 21.700 1.00 88.19 103 LYS A C 1
ATOM 839 O O . LYS A 1 103 ? -14.688 7.004 22.476 1.00 88.19 103 LYS A O 1
ATOM 844 N N . ARG A 1 104 ? -14.547 5.264 21.039 1.00 84.19 104 ARG A N 1
ATOM 845 C CA . ARG A 1 104 ? -15.938 4.812 21.101 1.00 84.19 104 ARG A CA 1
ATOM 846 C C . ARG A 1 104 ? -15.993 3.284 21.237 1.00 84.19 104 ARG A C 1
ATOM 848 O O . ARG A 1 104 ? -16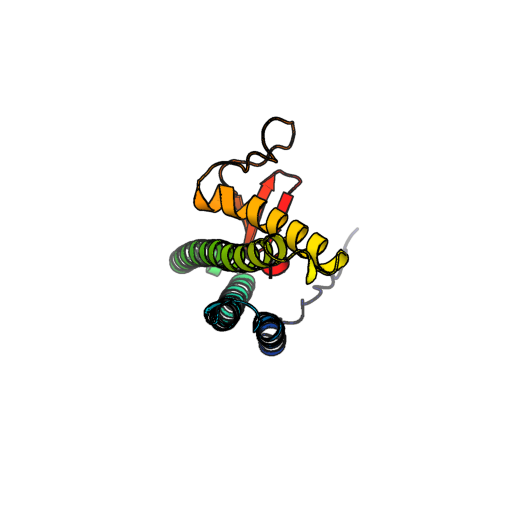.406 2.595 20.304 1.00 84.19 104 ARG A O 1
ATOM 855 N N . PRO A 1 105 ? -15.511 2.720 22.356 1.00 80.88 105 PRO A N 1
ATOM 856 C CA . PRO A 1 105 ? -15.510 1.272 22.552 1.00 80.88 105 PRO A CA 1
ATOM 857 C C . PRO A 1 105 ? -16.925 0.669 22.543 1.00 80.88 105 PRO A C 1
ATOM 859 O O . PRO A 1 105 ? -17.085 -0.499 22.219 1.00 80.88 105 PRO A O 1
ATOM 862 N N . GLU A 1 106 ? -17.959 1.457 22.841 1.00 81.75 106 GLU A N 1
ATOM 863 C CA . GLU A 1 106 ? -19.361 1.032 22.880 1.00 81.75 106 GLU A CA 1
ATOM 864 C C . GLU A 1 106 ? -19.958 0.668 21.512 1.00 81.75 106 GLU A C 1
ATOM 866 O O . GLU A 1 106 ? -20.955 -0.045 21.453 1.00 81.75 106 GLU A O 1
ATOM 871 N N . ILE A 1 107 ? -19.359 1.149 20.419 1.00 77.31 107 ILE A N 1
ATOM 872 C CA . ILE A 1 107 ? -19.764 0.821 19.039 1.00 77.31 107 ILE A CA 1
ATOM 873 C C . ILE A 1 107 ? -18.806 -0.171 18.370 1.00 77.31 107 ILE A C 1
ATOM 875 O O . ILE A 1 107 ? -19.001 -0.527 17.207 1.00 77.31 107 ILE A O 1
ATOM 879 N N . ALA A 1 108 ? -17.739 -0.567 19.066 1.00 70.31 108 ALA A N 1
ATOM 880 C CA . ALA A 1 108 ? -16.776 -1.523 18.557 1.00 70.31 108 ALA A CA 1
ATOM 881 C C . ALA A 1 108 ? -17.314 -2.937 18.794 1.00 70.31 108 ALA A C 1
ATOM 883 O O . ALA A 1 108 ? -17.314 -3.432 19.919 1.00 70.31 108 ALA A O 1
ATOM 884 N N . ASP A 1 109 ? -17.753 -3.602 17.726 1.00 78.88 109 ASP A N 1
ATOM 885 C CA . ASP A 1 109 ? -17.799 -5.063 17.736 1.00 78.88 109 ASP A CA 1
ATOM 886 C C . ASP A 1 109 ? -16.382 -5.571 18.058 1.00 78.88 109 ASP A C 1
ATOM 888 O O . ASP A 1 109 ? -15.419 -5.143 17.415 1.00 78.88 109 ASP A O 1
ATOM 892 N N . LEU A 1 110 ? -16.249 -6.436 19.070 1.00 75.88 110 LEU A N 1
ATOM 893 C CA . LEU A 1 110 ? -14.960 -6.955 19.537 1.00 75.88 110 LEU A CA 1
ATOM 894 C C . LEU A 1 110 ? -14.151 -7.556 18.381 1.00 75.88 110 LEU A C 1
ATOM 896 O O . LEU A 1 110 ? -12.966 -7.259 18.247 1.00 75.88 110 LEU A O 1
ATOM 900 N N . ALA A 1 111 ? -14.808 -8.309 17.493 1.00 83.94 111 ALA A N 1
ATOM 901 C CA . ALA A 1 111 ? -14.149 -8.916 16.339 1.00 83.94 111 ALA A CA 1
ATOM 902 C C . ALA A 1 111 ? -13.634 -7.861 15.344 1.00 83.94 111 ALA A C 1
ATOM 904 O O . ALA A 1 111 ? -12.526 -7.971 14.820 1.00 83.94 111 ALA A O 1
ATOM 905 N N . LEU A 1 112 ? -14.414 -6.804 15.105 1.00 84.44 112 LEU A N 1
ATOM 906 C CA . LEU A 1 112 ? -14.016 -5.716 14.213 1.00 84.44 112 LEU A CA 1
ATOM 907 C C . LEU A 1 112 ? -12.893 -4.862 14.817 1.00 84.44 112 LEU A C 1
ATOM 909 O O . LEU A 1 112 ? -11.991 -4.432 14.099 1.00 84.44 112 LEU A O 1
ATOM 913 N N . GLY A 1 113 ? -12.925 -4.633 16.131 1.00 85.12 113 GLY A N 1
ATOM 914 C CA . GLY A 1 113 ? -11.875 -3.919 16.855 1.00 85.12 113 GLY A CA 1
ATOM 915 C C . GLY A 1 113 ? -10.515 -4.604 16.726 1.00 85.12 113 GLY A C 1
ATOM 916 O O . GLY A 1 113 ? -9.527 -3.939 16.401 1.00 85.12 113 GLY A O 1
ATOM 917 N N . ASP A 1 114 ? -10.476 -5.926 16.901 1.00 88.88 114 ASP A N 1
ATOM 918 C CA . ASP A 1 114 ? -9.253 -6.724 16.764 1.00 88.88 114 ASP A CA 1
ATOM 919 C C . ASP A 1 114 ? -8.706 -6.688 15.330 1.00 88.88 114 ASP A C 1
ATOM 921 O O . ASP A 1 114 ? -7.513 -6.434 15.134 1.00 88.88 114 ASP A O 1
ATOM 925 N N . LEU A 1 115 ? -9.578 -6.811 14.321 1.00 90.31 115 LEU A N 1
ATOM 926 C CA . LEU A 1 115 ? -9.195 -6.680 12.909 1.00 90.31 115 LEU A CA 1
ATOM 927 C C . LEU A 1 115 ? -8.593 -5.301 12.600 1.00 90.31 115 LEU A C 1
ATOM 929 O O . LEU A 1 115 ? -7.563 -5.196 11.933 1.00 90.31 115 LEU A O 1
ATOM 933 N N . VAL A 1 116 ? -9.189 -4.220 13.111 1.00 90.69 116 VAL A N 1
ATOM 934 C CA . VAL A 1 116 ? -8.661 -2.859 12.913 1.00 90.69 116 VAL A CA 1
ATOM 935 C C . VAL A 1 116 ? -7.283 -2.700 13.565 1.00 90.69 116 VAL A C 1
ATOM 937 O O . VAL A 1 116 ? -6.399 -2.053 12.995 1.00 90.69 116 VAL A O 1
ATOM 940 N N . VAL A 1 117 ? -7.068 -3.290 14.745 1.00 92.56 117 VAL A N 1
ATOM 941 C CA . VAL A 1 117 ? -5.761 -3.299 15.420 1.00 92.56 117 VAL A CA 1
ATOM 942 C C . VAL A 1 117 ? -4.726 -4.065 14.601 1.00 92.56 117 VAL A C 1
ATOM 944 O O . VAL A 1 117 ? -3.602 -3.578 14.438 1.00 92.56 117 VAL A O 1
ATOM 947 N N . GLU A 1 118 ? -5.087 -5.237 14.088 1.00 93.50 118 GLU A N 1
ATOM 948 C CA . GLU A 1 118 ? -4.222 -6.070 13.256 1.00 93.50 118 GLU A CA 1
ATOM 949 C C . GLU A 1 118 ? -3.788 -5.325 11.991 1.00 93.50 118 GLU A C 1
ATOM 951 O O . GLU A 1 118 ? -2.590 -5.102 11.794 1.00 93.50 118 GLU A O 1
ATOM 956 N N . VAL A 1 119 ? -4.747 -4.827 11.205 1.00 94.31 119 VAL A N 1
ATOM 957 C CA . VAL A 1 119 ? -4.480 -4.065 9.975 1.00 94.31 119 VAL A CA 1
ATOM 958 C C . VAL A 1 119 ? -3.620 -2.839 10.279 1.00 94.31 119 VAL A C 1
ATOM 960 O O . VAL A 1 119 ? -2.615 -2.592 9.607 1.00 94.31 119 VAL A O 1
ATOM 963 N N . ARG A 1 120 ? -3.931 -2.092 11.348 1.00 95.31 120 ARG A N 1
ATOM 964 C CA . ARG A 1 120 ? -3.114 -0.944 11.766 1.00 95.31 120 ARG A CA 1
ATOM 965 C C . ARG A 1 120 ? -1.681 -1.352 12.082 1.00 95.31 120 ARG A C 1
ATOM 967 O O . ARG A 1 120 ? -0.761 -0.598 11.771 1.00 95.31 120 ARG A O 1
ATOM 974 N N . ASN A 1 121 ? -1.473 -2.490 12.738 1.00 94.31 121 ASN A N 1
ATOM 975 C CA . ASN A 1 121 ? -0.140 -2.965 13.102 1.00 94.31 121 ASN A CA 1
ATOM 976 C C . ASN A 1 121 ? 0.665 -3.414 11.881 1.00 94.31 121 ASN A C 1
ATOM 978 O O . ASN A 1 121 ? 1.864 -3.128 11.836 1.00 94.31 121 ASN A O 1
ATOM 982 N N . ILE A 1 122 ? 0.020 -4.052 10.901 1.00 94.44 122 ILE A N 1
ATOM 983 C CA . ILE A 1 122 ? 0.637 -4.415 9.619 1.00 94.44 122 ILE A CA 1
ATOM 984 C C . ILE A 1 122 ? 1.087 -3.145 8.891 1.00 94.44 122 ILE A C 1
ATOM 986 O O . ILE A 1 122 ? 2.275 -2.990 8.607 1.00 94.44 122 ILE A O 1
ATOM 990 N N . PHE A 1 123 ? 0.186 -2.176 8.690 1.00 95.75 123 PHE A N 1
ATOM 991 C CA . PHE A 1 123 ? 0.555 -0.913 8.047 1.00 95.75 123 PHE A CA 1
ATOM 992 C C . PHE A 1 123 ? 1.617 -0.142 8.838 1.00 95.75 123 PHE A C 1
ATOM 994 O O . PHE A 1 123 ? 2.530 0.420 8.243 1.00 95.75 123 PHE A O 1
ATOM 1001 N N . ALA A 1 124 ? 1.546 -0.106 10.173 1.00 93.75 124 ALA A N 1
ATOM 1002 C CA . ALA A 1 124 ? 2.546 0.583 10.988 1.00 93.75 124 ALA A CA 1
ATOM 1003 C C . ALA A 1 124 ? 3.943 -0.043 10.854 1.00 93.75 124 ALA A C 1
ATOM 1005 O O . ALA A 1 124 ? 4.933 0.690 10.895 1.00 93.75 124 ALA A O 1
ATOM 1006 N N . ARG A 1 125 ? 4.028 -1.371 10.688 1.00 93.81 125 ARG A N 1
ATOM 1007 C CA . ARG A 1 125 ? 5.295 -2.088 10.496 1.00 93.81 125 ARG A CA 1
ATOM 1008 C C . ARG A 1 125 ? 6.031 -1.591 9.255 1.00 93.81 125 ARG A C 1
ATOM 1010 O O . ARG A 1 125 ? 7.216 -1.317 9.361 1.00 93.81 125 ARG A O 1
ATOM 1017 N N . ILE A 1 126 ? 5.323 -1.380 8.142 1.00 94.88 126 ILE A N 1
ATOM 1018 C CA . ILE A 1 126 ? 5.906 -0.868 6.890 1.00 94.88 126 ILE A CA 1
ATOM 1019 C C . ILE A 1 126 ? 5.998 0.666 6.837 1.00 94.88 126 ILE A C 1
ATOM 1021 O O . ILE A 1 126 ? 7.008 1.227 6.421 1.00 94.88 126 ILE A O 1
ATOM 1025 N N . ARG A 1 127 ? 4.976 1.386 7.307 1.00 94.81 127 ARG A N 1
ATOM 1026 C CA . ARG A 1 127 ? 4.899 2.851 7.209 1.00 94.81 127 ARG A CA 1
ATOM 1027 C C . ARG A 1 127 ? 5.997 3.552 7.996 1.00 94.81 127 ARG A C 1
ATOM 1029 O O . ARG A 1 127 ? 6.478 4.594 7.564 1.00 94.81 127 ARG A O 1
ATOM 1036 N N . VAL A 1 128 ? 6.340 3.052 9.184 1.00 92.31 128 VAL A N 1
ATOM 1037 C CA . VAL A 1 128 ? 7.372 3.666 10.037 1.00 92.31 128 VAL A CA 1
ATOM 1038 C C . VAL A 1 128 ? 8.732 3.719 9.331 1.00 92.31 128 VAL A C 1
ATOM 1040 O O . VAL A 1 128 ? 9.233 4.834 9.181 1.00 92.31 128 VAL A O 1
ATOM 1043 N N . PRO A 1 129 ? 9.294 2.599 8.844 1.00 92.69 129 PRO A N 1
ATOM 1044 C CA . PRO A 1 129 ? 10.583 2.624 8.163 1.00 92.69 129 PRO A CA 1
ATOM 1045 C C . PRO A 1 129 ? 10.541 3.375 6.830 1.00 92.69 129 PRO A C 1
ATOM 1047 O O . PRO A 1 129 ? 11.480 4.113 6.547 1.00 92.69 129 PRO A O 1
ATOM 1050 N N . LEU A 1 130 ? 9.432 3.340 6.078 1.00 93.12 130 LEU A N 1
ATOM 1051 C CA . LEU A 1 130 ? 9.284 4.188 4.883 1.00 93.12 130 LEU A CA 1
ATOM 1052 C C . LEU A 1 130 ? 9.295 5.692 5.205 1.00 93.12 130 LEU A C 1
ATOM 1054 O O . LEU A 1 130 ? 9.942 6.474 4.521 1.00 93.12 130 LEU A O 1
ATOM 1058 N N . ALA A 1 131 ? 8.591 6.119 6.256 1.00 92.81 131 ALA A N 1
ATOM 1059 C CA . ALA A 1 131 ? 8.446 7.542 6.572 1.00 92.81 131 ALA A CA 1
ATOM 1060 C C . ALA A 1 131 ? 9.642 8.137 7.327 1.00 92.81 131 ALA A C 1
ATOM 1062 O O . ALA A 1 131 ? 9.804 9.357 7.356 1.00 92.81 131 ALA A O 1
ATOM 1063 N N . LYS A 1 132 ? 10.403 7.303 8.037 1.00 89.56 132 LYS A N 1
ATOM 1064 C CA . LYS A 1 132 ? 11.395 7.765 9.014 1.00 89.56 132 LYS A CA 1
ATOM 1065 C C . LYS A 1 132 ? 12.782 7.169 8.838 1.00 89.56 132 LYS A C 1
ATOM 1067 O O . LYS A 1 132 ? 13.686 7.605 9.543 1.00 89.56 132 LYS A O 1
ATOM 1072 N N . MET A 1 133 ? 12.945 6.182 7.956 1.00 87.88 133 MET A N 1
ATOM 1073 C CA . MET A 1 133 ? 14.200 5.442 7.801 1.00 87.88 133 MET A CA 1
ATOM 1074 C C . MET A 1 133 ? 14.669 4.812 9.128 1.00 87.88 133 MET A C 1
ATOM 1076 O O . MET A 1 133 ? 15.862 4.723 9.409 1.00 87.88 133 MET A O 1
ATOM 1080 N N . GLU A 1 134 ? 13.713 4.399 9.969 1.00 87.00 134 GLU A N 1
ATOM 1081 C CA . GLU A 1 134 ? 13.945 3.699 11.233 1.00 87.00 134 GLU A CA 1
ATOM 1082 C C . GLU A 1 134 ? 13.027 2.478 11.329 1.00 87.00 134 GLU A C 1
ATOM 1084 O O . GLU A 1 134 ? 11.850 2.542 10.968 1.00 87.00 134 GLU A O 1
ATOM 1089 N N . ALA A 1 135 ? 13.527 1.371 11.872 1.00 84.19 135 ALA A N 1
ATOM 1090 C CA . ALA A 1 135 ? 12.691 0.204 12.104 1.00 84.19 135 ALA A CA 1
ATOM 1091 C C . ALA A 1 135 ? 11.634 0.526 13.172 1.00 84.19 135 ALA A C 1
ATOM 1093 O O . ALA A 1 135 ? 11.873 1.271 14.128 1.00 84.19 135 ALA A O 1
ATOM 1094 N N . SER A 1 136 ? 10.440 -0.049 13.034 1.00 82.75 136 SER A N 1
ATOM 1095 C CA . SER A 1 136 ? 9.410 0.108 14.059 1.00 82.75 136 SER A CA 1
ATOM 1096 C C . SER A 1 136 ? 9.876 -0.540 15.364 1.00 82.75 136 SER A C 1
ATOM 1098 O O . SER A 1 136 ? 10.257 -1.706 15.372 1.00 82.75 136 SER A O 1
ATOM 1100 N N . ARG A 1 137 ? 9.799 0.197 16.485 1.00 82.56 137 ARG A N 1
ATOM 1101 C CA . ARG A 1 137 ? 10.308 -0.229 17.811 1.00 82.56 137 ARG A CA 1
ATOM 1102 C C . ARG A 1 137 ? 9.846 -1.623 18.250 1.00 82.56 137 ARG A C 1
ATOM 1104 O O . ARG A 1 137 ? 10.519 -2.270 19.041 1.00 82.56 137 ARG A O 1
ATOM 1111 N N . LYS A 1 138 ? 8.682 -2.071 17.769 1.00 82.69 138 LYS A N 1
ATOM 1112 C CA . LYS A 1 138 ? 8.127 -3.399 18.073 1.00 82.69 138 LYS A CA 1
ATOM 1113 C C . LYS A 1 138 ? 8.945 -4.543 17.449 1.00 82.69 138 LYS A C 1
ATOM 1115 O O . LYS A 1 138 ? 8.866 -5.662 17.939 1.00 82.69 138 LYS A O 1
ATOM 1120 N N . TYR A 1 139 ? 9.713 -4.265 16.398 1.00 83.19 139 TYR A N 1
ATOM 1121 C CA . TYR A 1 139 ? 10.433 -5.248 15.584 1.00 83.19 139 TYR A CA 1
ATOM 1122 C C . TYR A 1 139 ? 11.956 -5.033 15.606 1.00 83.19 139 TYR A C 1
ATOM 1124 O O . TYR A 1 139 ? 12.656 -5.455 14.691 1.00 83.19 139 TYR A O 1
ATOM 1132 N N . THR A 1 140 ? 12.476 -4.379 16.650 1.00 81.38 140 THR A N 1
ATOM 1133 C CA . THR A 1 140 ? 13.915 -4.160 16.868 1.00 81.38 140 THR A CA 1
ATOM 1134 C C . THR A 1 140 ? 14.426 -4.945 18.073 1.00 81.38 140 THR A C 1
ATOM 1136 O O . THR A 1 140 ? 13.725 -5.029 19.080 1.00 81.38 140 THR A O 1
ATOM 1139 N N . GLY A 1 141 ? 15.672 -5.428 18.018 1.00 73.50 141 GLY A N 1
ATOM 1140 C CA . GLY A 1 141 ? 16.405 -5.949 19.183 1.00 73.50 141 GLY A CA 1
ATOM 1141 C C . GLY A 1 141 ? 16.547 -7.472 19.269 1.00 73.50 141 GLY A C 1
ATOM 1142 O O . GLY A 1 141 ? 17.063 -7.957 20.268 1.00 73.50 141 GLY A O 1
ATOM 1143 N N . ASN A 1 142 ? 16.139 -8.216 18.234 1.00 72.81 142 ASN A N 1
ATOM 1144 C CA . ASN A 1 142 ? 16.235 -9.681 18.161 1.00 72.81 142 ASN A CA 1
ATOM 1145 C C . ASN A 1 142 ? 16.848 -10.160 16.825 1.00 72.81 142 ASN A C 1
ATOM 1147 O O . ASN A 1 142 ? 16.843 -9.414 15.842 1.00 72.81 142 ASN A O 1
ATOM 1151 N N . PRO A 1 143 ? 17.334 -11.409 16.732 1.00 64.69 143 PRO A N 1
ATOM 1152 C CA . PRO A 1 143 ? 17.583 -12.053 15.441 1.00 64.69 143 PRO A CA 1
ATOM 1153 C C . PRO A 1 143 ? 16.307 -12.032 14.579 1.00 64.69 143 PRO A C 1
ATOM 1155 O O . PRO A 1 143 ? 15.230 -12.329 15.091 1.00 64.69 143 PRO A O 1
ATOM 1158 N N . GLY A 1 144 ? 16.413 -11.634 13.307 1.00 71.12 144 GLY A N 1
ATOM 1159 C CA . GLY A 1 144 ? 15.246 -11.416 12.432 1.00 71.12 144 GLY A CA 1
ATOM 1160 C C . GLY A 1 144 ? 14.544 -10.061 12.618 1.00 71.12 144 GLY A C 1
ATOM 1161 O O . GLY A 1 144 ? 13.389 -9.912 12.233 1.00 71.12 144 GLY A O 1
ATOM 1162 N N . SER A 1 145 ? 15.210 -9.075 13.240 1.00 85.94 145 SER A N 1
ATOM 1163 C CA . SER A 1 145 ? 14.687 -7.701 13.341 1.00 85.94 145 SER A CA 1
ATOM 1164 C C . SER A 1 145 ? 14.463 -7.071 11.967 1.00 85.94 145 SER A C 1
ATOM 1166 O O . SER A 1 145 ? 15.209 -7.336 11.023 1.00 85.94 145 SER A O 1
ATOM 1168 N N . ASP A 1 146 ? 13.490 -6.166 11.900 1.00 89.75 146 ASP A N 1
ATOM 1169 C CA . ASP A 1 146 ? 13.236 -5.375 10.700 1.00 89.75 146 ASP A CA 1
ATOM 1170 C C . ASP A 1 146 ? 14.419 -4.439 10.407 1.00 89.75 146 ASP A C 1
ATOM 1172 O O . ASP A 1 146 ? 14.976 -3.789 11.300 1.00 89.75 146 ASP A O 1
ATOM 1176 N N . ALA A 1 147 ? 14.773 -4.336 9.130 1.00 86.81 147 ALA A N 1
ATOM 1177 C CA . ALA A 1 147 ? 15.697 -3.348 8.613 1.00 86.81 147 ALA A CA 1
ATOM 1178 C C . ALA A 1 147 ? 15.109 -1.933 8.773 1.00 86.81 147 ALA A C 1
ATOM 1180 O O . ALA A 1 147 ? 13.899 -1.731 8.626 1.00 86.81 147 ALA A O 1
ATOM 1181 N N . PRO A 1 148 ? 15.953 -0.920 9.038 1.00 86.94 148 PRO A N 1
ATOM 1182 C CA . PRO A 1 148 ? 15.489 0.456 9.188 1.00 86.94 148 PRO A CA 1
ATOM 1183 C C . PRO A 1 148 ? 15.009 1.079 7.874 1.00 86.94 148 PRO A C 1
ATOM 1185 O O . PRO A 1 148 ? 14.182 1.987 7.894 1.00 86.94 148 PRO A O 1
ATOM 1188 N N . ILE A 1 149 ? 15.514 0.582 6.743 1.00 89.69 149 ILE A N 1
ATOM 1189 C CA . ILE A 1 149 ? 15.140 1.011 5.397 1.00 89.69 149 ILE A CA 1
ATOM 1190 C C . ILE A 1 149 ? 14.595 -0.226 4.675 1.00 89.69 149 ILE A C 1
ATOM 1192 O O . ILE A 1 149 ? 15.362 -1.173 4.475 1.00 89.69 149 ILE A O 1
ATOM 1196 N N . PRO A 1 150 ? 13.301 -0.262 4.308 1.00 91.38 150 PRO A N 1
ATOM 1197 C CA . PRO A 1 150 ? 12.724 -1.405 3.616 1.00 91.38 150 PRO A CA 1
ATOM 1198 C C . PRO A 1 150 ? 13.300 -1.493 2.207 1.00 91.38 150 PRO A C 1
ATOM 1200 O O . PRO A 1 150 ? 13.393 -0.484 1.508 1.00 91.38 150 PRO A O 1
ATOM 1203 N N . LEU A 1 151 ? 13.667 -2.695 1.775 1.00 92.75 151 LEU A N 1
ATOM 1204 C CA . LEU A 1 151 ? 14.167 -2.906 0.421 1.00 92.75 151 LEU A CA 1
ATOM 1205 C C . LEU A 1 151 ? 12.982 -3.086 -0.534 1.00 92.75 151 LEU A C 1
ATOM 1207 O O . LEU A 1 151 ? 12.159 -3.970 -0.283 1.00 92.75 151 LEU A O 1
ATOM 1211 N N . PRO A 1 152 ? 12.875 -2.298 -1.620 1.00 94.06 152 PRO A N 1
ATOM 1212 C CA . PRO A 1 152 ? 11.865 -2.525 -2.645 1.00 94.06 152 PRO A CA 1
ATOM 1213 C C . PRO A 1 152 ? 12.028 -3.912 -3.274 1.00 94.06 152 PRO A C 1
ATOM 1215 O O . PRO A 1 152 ? 13.132 -4.310 -3.648 1.00 94.06 152 PRO A O 1
ATOM 1218 N N . VAL A 1 153 ? 10.922 -4.638 -3.419 1.00 94.50 153 VAL A N 1
ATOM 1219 C CA . VAL A 1 153 ? 10.875 -5.959 -4.056 1.00 94.50 153 VAL A CA 1
ATOM 1220 C C . VAL A 1 153 ? 9.855 -5.928 -5.181 1.00 94.50 153 VAL A C 1
ATOM 1222 O O . VAL A 1 153 ? 8.711 -5.536 -4.978 1.00 94.50 153 VAL A O 1
ATOM 1225 N N . LEU A 1 154 ? 10.263 -6.363 -6.370 1.00 92.12 154 LEU A N 1
ATOM 1226 C CA . LEU A 1 154 ? 9.380 -6.485 -7.523 1.00 92.12 154 LEU A CA 1
ATOM 1227 C C . LEU A 1 154 ? 8.981 -7.945 -7.707 1.00 92.12 154 LEU A C 1
ATOM 1229 O O . LEU A 1 154 ? 9.817 -8.783 -8.046 1.00 92.12 154 LEU A O 1
ATOM 1233 N N . HIS A 1 155 ? 7.700 -8.242 -7.512 1.00 89.75 155 HIS A N 1
ATOM 1234 C CA . HIS A 1 155 ? 7.134 -9.560 -7.763 1.00 89.75 155 HIS A CA 1
ATOM 1235 C C . HIS A 1 155 ? 6.357 -9.551 -9.083 1.00 89.75 155 HIS A C 1
ATOM 1237 O O . HIS A 1 155 ? 5.524 -8.676 -9.304 1.00 89.75 155 HIS A O 1
ATOM 1243 N N . GLN A 1 156 ? 6.562 -10.553 -9.947 1.00 82.50 156 GLN A N 1
ATOM 1244 C CA . GLN A 1 156 ? 5.910 -10.604 -11.269 1.00 82.50 156 GLN A CA 1
ATOM 1245 C C . GLN A 1 156 ? 4.374 -10.566 -11.182 1.00 82.50 156 GLN A C 1
ATOM 1247 O O . GLN A 1 156 ? 3.722 -9.916 -11.989 1.00 82.50 156 GLN A O 1
ATOM 1252 N N . VAL A 1 157 ? 3.807 -11.243 -10.177 1.00 85.00 157 VAL A N 1
ATOM 1253 C CA . VAL A 1 157 ? 2.351 -11.320 -9.951 1.00 85.00 157 VAL A CA 1
ATOM 1254 C C . VAL A 1 157 ? 1.804 -10.232 -9.013 1.00 85.00 157 VAL A C 1
ATOM 1256 O O . VAL A 1 157 ? 0.781 -9.613 -9.305 1.00 85.00 157 VAL A O 1
ATOM 1259 N N . LEU A 1 158 ? 2.447 -10.011 -7.862 1.00 88.69 158 LEU A N 1
ATOM 1260 C CA . LEU A 1 158 ? 1.945 -9.117 -6.814 1.00 88.69 158 LEU A CA 1
ATOM 1261 C C . LEU A 1 158 ? 2.362 -7.652 -7.008 1.00 88.69 158 LEU A C 1
ATOM 1263 O O . LEU A 1 158 ? 1.828 -6.783 -6.323 1.00 88.69 158 LEU A O 1
ATOM 1267 N N . GLY A 1 159 ? 3.258 -7.377 -7.959 1.00 91.38 159 GLY A N 1
ATOM 1268 C CA . GLY A 1 159 ? 3.784 -6.043 -8.214 1.00 91.38 159 GLY A CA 1
ATOM 1269 C C . GLY A 1 159 ? 4.823 -5.626 -7.180 1.00 91.38 159 GLY A C 1
ATOM 1270 O O . GLY A 1 159 ? 5.537 -6.460 -6.612 1.00 91.38 159 GLY A O 1
ATOM 1271 N N . LEU A 1 160 ? 4.925 -4.319 -6.958 1.00 95.50 160 LEU A N 1
ATOM 1272 C CA . LEU A 1 160 ? 5.851 -3.749 -5.986 1.00 95.50 160 LEU A CA 1
ATOM 1273 C C . LEU A 1 160 ? 5.456 -4.061 -4.528 1.00 95.50 160 LEU A C 1
ATOM 1275 O O . LEU A 1 160 ? 4.297 -3.952 -4.113 1.00 95.50 160 LEU A O 1
ATOM 1279 N N . GLY A 1 161 ? 6.468 -4.391 -3.733 1.00 95.94 161 GLY A N 1
ATOM 1280 C CA . GLY A 1 161 ? 6.402 -4.590 -2.294 1.00 95.94 161 GLY A CA 1
ATOM 1281 C C . GLY A 1 161 ? 7.690 -4.183 -1.595 1.00 95.94 161 GLY A C 1
ATOM 1282 O O . GLY A 1 161 ? 8.581 -3.582 -2.197 1.00 95.94 161 GLY A O 1
ATOM 1283 N N . TRP A 1 162 ? 7.792 -4.546 -0.321 1.00 96.88 162 TRP A N 1
ATOM 1284 C CA . TRP A 1 162 ? 8.948 -4.239 0.510 1.00 96.88 162 TRP A CA 1
ATOM 1285 C C . TRP A 1 162 ? 9.331 -5.426 1.384 1.00 96.88 162 TRP A C 1
ATOM 1287 O O . TRP A 1 162 ? 8.474 -6.050 2.012 1.00 96.88 162 TRP A O 1
ATOM 1297 N N . ALA A 1 163 ? 10.631 -5.690 1.460 1.00 95.44 163 ALA A N 1
ATOM 1298 C CA . ALA A 1 163 ? 11.221 -6.595 2.432 1.00 95.44 163 ALA A CA 1
ATOM 1299 C C . ALA A 1 163 ? 11.749 -5.788 3.622 1.00 95.44 163 ALA A C 1
ATOM 1301 O O . ALA A 1 163 ? 12.577 -4.888 3.449 1.00 95.44 163 ALA A O 1
ATOM 1302 N N . LEU A 1 164 ? 11.278 -6.113 4.827 1.00 92.69 164 LEU A N 1
ATOM 1303 C CA . LEU A 1 164 ? 11.821 -5.562 6.072 1.00 92.69 164 LEU A CA 1
ATOM 1304 C C . LEU A 1 164 ? 12.749 -6.556 6.763 1.00 92.69 164 LEU A C 1
ATOM 1306 O O . LEU A 1 164 ? 13.745 -6.148 7.342 1.00 92.69 164 LEU A O 1
ATOM 1310 N N . SER A 1 165 ? 12.459 -7.849 6.678 1.00 91.50 165 SER A N 1
ATOM 1311 C CA . SER A 1 165 ? 13.349 -8.921 7.125 1.00 91.50 165 SER A CA 1
ATOM 1312 C C . SER A 1 165 ? 13.268 -10.082 6.127 1.00 91.50 165 SER A C 1
ATOM 1314 O O . SER A 1 165 ? 12.368 -10.083 5.281 1.00 91.50 165 SER A O 1
ATOM 1316 N N . PRO A 1 166 ? 14.167 -11.081 6.194 1.00 87.81 166 PRO A N 1
ATOM 1317 C CA . PRO A 1 166 ? 14.052 -12.285 5.367 1.00 87.81 166 PRO A CA 1
ATOM 1318 C C . PRO A 1 166 ? 12.694 -12.998 5.501 1.00 87.81 166 PRO A C 1
ATOM 1320 O O . PRO A 1 166 ? 12.239 -13.647 4.564 1.00 87.81 166 PRO A O 1
ATOM 1323 N N . GLU A 1 167 ? 12.038 -12.858 6.652 1.00 89.50 167 GLU A N 1
ATOM 1324 C CA . GLU A 1 167 ? 10.762 -13.487 6.999 1.00 89.50 167 GLU A CA 1
ATOM 1325 C C . GLU A 1 167 ? 9.554 -12.566 6.779 1.00 89.50 167 GLU A C 1
ATOM 1327 O O . GLU A 1 167 ? 8.414 -13.014 6.905 1.00 89.50 167 GLU A O 1
ATOM 1332 N N . PHE A 1 168 ? 9.775 -11.280 6.488 1.00 91.44 168 PHE A N 1
ATOM 1333 C CA . PHE A 1 168 ? 8.700 -10.314 6.289 1.00 91.44 168 PHE A CA 1
ATOM 1334 C C . PHE A 1 168 ? 8.887 -9.526 4.995 1.00 91.44 168 PHE A C 1
ATOM 1336 O O . PHE A 1 168 ? 9.585 -8.507 4.939 1.00 91.44 168 PHE A O 1
ATOM 1343 N N . VAL A 1 169 ? 8.181 -10.002 3.973 1.00 94.31 169 VAL A N 1
ATOM 1344 C CA . VAL A 1 169 ? 7.983 -9.336 2.689 1.00 94.31 169 VAL A CA 1
ATOM 1345 C C . VAL A 1 169 ? 6.491 -9.089 2.532 1.00 94.31 169 VAL A C 1
ATOM 1347 O O . VAL A 1 169 ? 5.694 -9.993 2.768 1.00 94.31 169 VAL A O 1
ATOM 1350 N N . ILE A 1 170 ? 6.112 -7.871 2.158 1.00 95.38 170 ILE A N 1
ATOM 1351 C CA . ILE A 1 170 ? 4.712 -7.512 1.931 1.00 95.38 170 ILE A CA 1
ATOM 1352 C C . ILE A 1 170 ? 4.580 -6.685 0.658 1.00 95.38 170 ILE A C 1
ATOM 1354 O O . ILE A 1 170 ? 5.284 -5.688 0.469 1.00 95.38 170 ILE A O 1
ATOM 1358 N N . SER A 1 171 ? 3.686 -7.097 -0.233 1.00 95.62 171 SER A N 1
ATOM 1359 C CA . SER A 1 171 ? 3.338 -6.327 -1.423 1.00 95.62 171 SER A CA 1
ATOM 1360 C C . SER A 1 171 ? 2.307 -5.252 -1.109 1.00 95.62 171 SER A C 1
ATOM 1362 O O . SER A 1 171 ? 1.476 -5.377 -0.206 1.00 95.62 171 SER A O 1
ATOM 1364 N N . ARG A 1 172 ? 2.305 -4.188 -1.915 1.00 94.56 172 ARG A N 1
ATOM 1365 C CA . ARG A 1 172 ? 1.235 -3.185 -1.873 1.00 94.56 172 ARG A CA 1
ATOM 1366 C C . ARG A 1 172 ? -0.138 -3.817 -2.118 1.00 94.56 172 ARG A C 1
ATOM 1368 O O . ARG A 1 172 ? -1.116 -3.390 -1.520 1.00 94.56 172 ARG A O 1
ATOM 1375 N N . ARG A 1 173 ? -0.208 -4.841 -2.973 1.00 92.69 173 ARG A N 1
ATOM 1376 C CA . ARG A 1 173 ? -1.456 -5.530 -3.321 1.00 92.69 173 ARG A CA 1
ATOM 1377 C C . ARG A 1 173 ? -2.031 -6.343 -2.162 1.00 92.69 173 ARG A C 1
ATOM 1379 O O . ARG A 1 173 ? -3.245 -6.457 -2.077 1.00 92.69 173 ARG A O 1
ATOM 1386 N N . GLU A 1 174 ? -1.189 -6.870 -1.277 1.00 93.69 174 GLU A N 1
ATOM 1387 C CA . GLU A 1 174 ? -1.627 -7.545 -0.044 1.00 93.69 174 GLU A CA 1
ATOM 1388 C C . GLU A 1 174 ? -2.130 -6.563 1.023 1.00 93.69 174 GLU A C 1
ATOM 1390 O O . GLU A 1 174 ? -2.950 -6.932 1.858 1.00 93.69 174 GLU A O 1
ATOM 1395 N N . LEU A 1 175 ? -1.668 -5.307 0.993 1.00 93.44 175 LEU A N 1
ATOM 1396 C CA . LEU A 1 175 ? -2.134 -4.247 1.897 1.00 93.44 175 LEU A CA 1
ATOM 1397 C C . LEU A 1 175 ? -3.503 -3.657 1.509 1.00 93.44 175 LEU A C 1
ATOM 1399 O O . LEU A 1 175 ? -4.093 -2.943 2.320 1.00 93.44 175 LEU A O 1
ATOM 1403 N N . ALA A 1 176 ? -3.958 -3.879 0.275 1.00 88.62 176 ALA A N 1
ATOM 1404 C CA . ALA A 1 176 ? -5.059 -3.165 -0.374 1.00 88.62 176 ALA A CA 1
ATOM 1405 C C . ALA A 1 176 ? -6.283 -4.056 -0.614 1.00 88.62 176 ALA A C 1
ATOM 1407 O O . ALA A 1 176 ? -7.352 -3.733 -0.052 1.00 88.62 176 ALA A O 1
#

Sequence (176 aa):
MNNTSNDEQAGVEPEDFQERYKRWIWASQGLAHFPLVAVSRAQSIGRQDIELIREDQRRSRLDLAGLGTIEESAKLTDQIASSEQWVLTAYELVRVVFEYYKKRPEIADLALGDLVVEVRNIFARIRVPLAKMEASRKYTGNPGSDAPIPLPVLHQVLGLGWALSPEFVISRRELA

Foldseek 3Di:
DDDDDPDPPPPDDQDPLVVQLVVLLVVLVVCVVFPPVLSVLSSVLSVLVSVLVVVLQVVLPDDPVRCPDPVNVVVVVVSVVSLLVSLLSLLVSLVSVLVVCVVPVVPDDPVNNVVSVVLNVLSCQPNQLSVPLQGDPVQDDDVFGFGSHWDWDQDSPLGIWTDRGPVDIDGSSNSD

pLDDT: mean 86.98, std 14.71, range [34.78, 97.75]

Secondary structure (DSSP, 8-state):
------------PPP-HHHHHHHHHHHHHHGGGS-THHHHHHHHHHHHHHHHHHHHHHHHT--HHHHTSHHHHHHHHHHHHHHHHHHHHHHHHHHHHHHHHHH-GGG--HHHHHHHHHHHHHHHHHHHHHHHSS--GGG-SSTTPPPSSPEEEEETTTEEEEEEETTEEEEHHHH-

Radius of gyration: 18.78 Å; chains: 1; bounding box: 38×52×46 Å